Protein AF-A0A5D2Q3B0-F1 (afdb_monomer)

Organism: Gossypium tomentosum (NCBI:txid34277)

Structure (mmCIF, N/CA/C/O backbone):
data_AF-A0A5D2Q3B0-F1
#
_entry.id   AF-A0A5D2Q3B0-F1
#
loop_
_atom_site.group_PDB
_atom_site.id
_atom_site.type_symbol
_atom_site.label_atom_id
_atom_site.label_alt_id
_atom_site.label_comp_id
_atom_site.label_asym_id
_atom_site.label_entity_id
_atom_site.label_seq_id
_atom_site.pdbx_PDB_ins_code
_atom_site.Cartn_x
_atom_site.Cartn_y
_atom_site.Cartn_z
_atom_site.occupancy
_atom_site.B_iso_or_equiv
_atom_site.auth_seq_id
_atom_site.auth_comp_id
_atom_site.auth_asym_id
_atom_site.auth_atom_id
_atom_site.pdbx_PDB_model_num
ATOM 1 N N . MET A 1 1 ? -26.408 2.714 48.443 1.00 60.97 1 MET A N 1
ATOM 2 C CA . MET A 1 1 ? -26.076 3.692 47.370 1.00 60.97 1 MET A CA 1
ATOM 3 C C . MET A 1 1 ? -24.690 3.504 46.744 1.00 60.97 1 MET A C 1
ATOM 5 O O . MET A 1 1 ? -24.593 3.622 45.528 1.00 60.97 1 MET A O 1
ATOM 9 N N . LYS A 1 2 ? -23.632 3.195 47.514 1.00 69.25 2 LYS A N 1
ATOM 10 C CA . LYS A 1 2 ? -22.248 3.073 47.000 1.00 69.25 2 LYS A CA 1
ATOM 11 C C . LYS A 1 2 ? -22.042 1.965 45.947 1.00 69.25 2 LYS A C 1
ATOM 13 O O . LYS A 1 2 ? -21.325 2.173 44.977 1.00 69.25 2 LYS A O 1
ATOM 18 N N . GLU A 1 3 ? -22.724 0.831 46.082 1.00 72.94 3 GLU A N 1
ATOM 19 C CA . GLU A 1 3 ? -22.547 -0.334 45.197 1.00 72.94 3 GLU A CA 1
ATOM 20 C C . GLU A 1 3 ? -23.091 -0.118 43.769 1.00 72.94 3 GLU A C 1
ATOM 22 O O . GLU A 1 3 ? -22.446 -0.471 42.781 1.00 72.94 3 GLU A O 1
ATOM 27 N N . LYS A 1 4 ? -24.241 0.564 43.638 1.00 74.06 4 LYS A N 1
ATOM 28 C CA . LYS A 1 4 ? -24.816 0.935 42.330 1.00 74.06 4 LYS A CA 1
ATOM 29 C C . LYS A 1 4 ? -23.901 1.891 41.555 1.00 74.06 4 LYS A C 1
ATOM 31 O O . LYS A 1 4 ? -23.758 1.743 40.344 1.00 74.06 4 LYS A O 1
ATOM 36 N N . GLN A 1 5 ? -23.249 2.823 42.254 1.00 76.00 5 GLN A N 1
ATOM 37 C CA . GLN A 1 5 ? -22.285 3.754 41.657 1.00 76.00 5 GLN A CA 1
ATOM 38 C C . GLN A 1 5 ? -21.013 3.043 41.173 1.00 76.00 5 GLN A C 1
ATOM 40 O O . GLN A 1 5 ? -20.509 3.349 40.093 1.00 76.00 5 GLN A O 1
ATOM 45 N N . LEU A 1 6 ? -20.517 2.054 41.924 1.00 84.56 6 LEU A N 1
ATOM 46 C CA . LEU A 1 6 ? -19.352 1.261 41.521 1.00 84.56 6 LEU A CA 1
ATOM 47 C C . LEU A 1 6 ? -19.645 0.431 40.260 1.00 84.56 6 LEU A C 1
ATOM 49 O O . LEU A 1 6 ? -18.868 0.453 39.308 1.00 84.56 6 LEU A O 1
ATOM 53 N N . LYS A 1 7 ? -20.810 -0.228 40.209 1.00 83.50 7 LYS A N 1
ATOM 54 C CA . LYS A 1 7 ? -21.242 -1.025 39.050 1.00 83.50 7 LYS A CA 1
ATOM 55 C C . LYS A 1 7 ? -21.401 -0.178 37.782 1.00 83.50 7 LYS A C 1
ATOM 57 O O . LYS A 1 7 ? -21.050 -0.635 36.695 1.00 83.50 7 LYS A O 1
ATOM 62 N N . LEU A 1 8 ? -21.893 1.057 37.918 1.00 86.62 8 LEU A N 1
ATOM 63 C CA . LEU A 1 8 ? -22.000 2.007 36.809 1.00 86.62 8 LEU A CA 1
ATOM 64 C C . LEU A 1 8 ? -20.615 2.428 36.292 1.00 86.62 8 LEU A C 1
ATOM 66 O O . LEU A 1 8 ? -20.388 2.409 35.086 1.00 86.62 8 LEU A O 1
ATOM 70 N N . ARG A 1 9 ? -19.671 2.738 37.192 1.00 87.94 9 ARG A N 1
ATOM 71 C CA . ARG A 1 9 ? -18.293 3.117 36.829 1.00 87.94 9 ARG A CA 1
ATOM 72 C C . ARG A 1 9 ? -17.545 2.002 36.104 1.00 87.94 9 ARG A C 1
ATOM 74 O O . ARG A 1 9 ? -16.893 2.273 35.103 1.00 87.94 9 ARG A O 1
ATOM 81 N N . VAL A 1 10 ? -17.678 0.755 36.560 1.00 89.50 10 VAL A N 1
ATOM 82 C CA . VAL A 1 10 ? -17.048 -0.404 35.903 1.00 89.50 10 VAL A CA 1
ATOM 83 C C . VAL A 1 10 ? -17.604 -0.602 34.491 1.00 89.50 10 VAL A C 1
ATOM 85 O O . VAL A 1 10 ? -16.838 -0.776 33.546 1.00 89.50 10 VAL A O 1
ATOM 88 N N . ARG A 1 11 ? -18.930 -0.505 34.318 1.00 90.69 11 ARG A N 1
ATOM 89 C CA . ARG A 1 11 ? -19.568 -0.602 32.994 1.00 90.69 11 ARG A CA 1
ATOM 90 C C . ARG A 1 11 ? -19.152 0.534 32.062 1.00 90.69 11 ARG A C 1
ATOM 92 O O . ARG A 1 11 ? -18.863 0.274 30.900 1.00 90.69 11 ARG A O 1
ATOM 99 N N . LEU A 1 12 ? -19.091 1.764 32.573 1.00 90.88 12 LEU A N 1
ATOM 100 C CA . LEU A 1 12 ? -18.647 2.928 31.807 1.00 90.88 12 LEU A CA 1
ATOM 101 C C . LEU A 1 12 ? -17.181 2.784 31.380 1.00 90.88 12 LEU A C 1
ATOM 103 O O . LEU A 1 12 ? -16.858 3.051 30.229 1.00 90.88 12 LEU A O 1
ATOM 107 N N . SER A 1 13 ? -16.314 2.305 32.276 1.00 90.44 13 SER A N 1
ATOM 108 C CA . SER A 1 13 ? -14.899 2.057 31.981 1.00 90.44 13 SER A CA 1
ATOM 109 C C . SER A 1 13 ? -14.716 0.999 30.893 1.00 90.44 13 SER A C 1
ATOM 111 O O . SER A 1 13 ? -13.909 1.193 29.989 1.00 90.44 13 SER A O 1
ATOM 113 N N . LEU A 1 14 ? -15.481 -0.094 30.947 1.00 91.44 14 LEU A N 1
ATOM 114 C CA . LEU A 1 14 ? -15.475 -1.136 29.915 1.00 91.44 14 LEU A CA 1
ATOM 115 C C . LEU A 1 14 ? -15.924 -0.594 28.553 1.00 91.44 14 LEU A C 1
ATOM 117 O O . LEU A 1 14 ? -15.288 -0.867 27.538 1.00 91.44 14 LEU A O 1
ATOM 121 N N . LEU A 1 15 ? -16.986 0.215 28.535 1.00 91.94 15 LEU A N 1
ATOM 122 C CA . LEU A 1 15 ? -17.467 0.888 27.327 1.00 91.94 15 LEU A CA 1
ATOM 123 C C . LEU A 1 15 ? -16.407 1.824 26.743 1.00 91.94 15 LEU A C 1
ATOM 125 O O . LEU A 1 15 ? -16.125 1.754 25.549 1.00 91.94 15 LEU A O 1
ATOM 129 N N . LEU A 1 16 ? -15.772 2.644 27.585 1.00 92.88 16 LEU A N 1
ATOM 130 C CA . LEU A 1 16 ? -14.698 3.541 27.160 1.00 92.88 16 LEU A CA 1
ATOM 131 C C . LEU A 1 16 ? -13.522 2.764 26.559 1.00 92.88 16 LEU A C 1
ATOM 133 O O . LEU A 1 16 ? -12.966 3.172 25.544 1.00 92.88 16 LEU A O 1
ATOM 137 N N . GLN A 1 17 ? -13.172 1.625 27.156 1.00 93.44 17 GLN A N 1
ATOM 138 C CA . GLN A 1 17 ? -12.075 0.785 26.693 1.00 93.44 17 GLN A CA 1
ATOM 139 C C . GLN A 1 17 ? -12.382 0.119 25.345 1.00 93.44 17 GLN A C 1
ATOM 141 O O . GLN A 1 17 ? -11.506 0.071 24.483 1.00 93.44 17 GLN A O 1
ATOM 146 N N . MET A 1 18 ? -13.623 -0.326 25.119 1.00 94.00 18 MET A N 1
ATOM 147 C CA . MET A 1 18 ? -14.047 -0.838 23.810 1.00 94.00 18 MET A CA 1
ATOM 148 C C . MET A 1 18 ? -14.021 0.249 22.734 1.00 94.00 18 MET A C 1
ATOM 150 O O . MET A 1 18 ? -13.514 0.006 21.640 1.00 94.00 18 MET A O 1
ATOM 154 N N . VAL A 1 19 ? -14.504 1.454 23.051 1.00 93.38 19 VAL A N 1
ATOM 155 C CA . VAL A 1 19 ? -14.486 2.591 22.119 1.00 93.38 19 VAL A CA 1
ATOM 156 C C . VAL A 1 19 ? -13.051 2.983 21.771 1.00 93.38 19 VAL A C 1
ATOM 158 O O . VAL A 1 19 ? -12.736 3.134 20.594 1.00 93.38 19 VAL A O 1
ATOM 161 N N . LEU A 1 20 ? -12.163 3.080 22.764 1.00 93.06 20 LEU A N 1
ATOM 162 C CA . LEU A 1 20 ? -10.749 3.396 22.546 1.00 93.06 20 LEU A CA 1
ATOM 163 C C . LE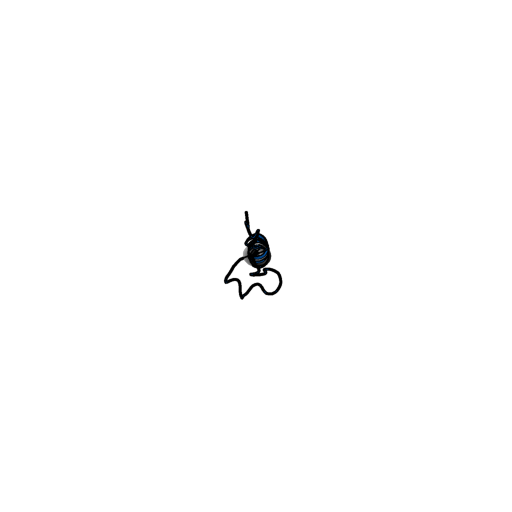U A 1 20 ? -10.040 2.321 21.706 1.00 93.06 20 LEU A C 1
ATOM 165 O O . LEU A 1 20 ? -9.191 2.629 20.872 1.00 93.06 20 LEU A O 1
ATOM 169 N N . ASN A 1 21 ? -10.376 1.047 21.920 1.00 92.88 21 ASN A N 1
ATOM 170 C CA . ASN A 1 21 ? -9.805 -0.043 21.139 1.00 92.88 21 ASN A CA 1
ATOM 171 C C . ASN A 1 21 ? -10.283 0.005 19.680 1.00 92.88 21 ASN A C 1
ATOM 173 O O . ASN A 1 21 ? -9.474 -0.113 18.762 1.00 92.88 21 ASN A O 1
ATOM 177 N N . ALA A 1 22 ? -11.576 0.249 19.458 1.00 92.56 22 ALA A N 1
ATOM 178 C CA . ALA A 1 22 ? -12.133 0.397 18.118 1.00 92.56 22 ALA A CA 1
ATOM 179 C C . ALA A 1 22 ? -11.505 1.587 17.376 1.00 92.56 22 ALA A C 1
ATOM 181 O O . ALA A 1 22 ? -11.055 1.433 16.242 1.00 92.56 22 ALA A O 1
ATOM 182 N N . THR A 1 23 ? -11.388 2.755 18.019 1.00 92.19 23 THR A N 1
ATOM 183 C CA . THR A 1 23 ? -10.755 3.932 17.401 1.00 92.19 23 THR A CA 1
ATOM 184 C C . THR A 1 23 ? -9.274 3.709 17.111 1.00 92.19 23 THR A C 1
ATOM 186 O O . THR A 1 23 ? -8.807 4.100 16.041 1.00 92.19 23 THR A O 1
ATOM 189 N N . ARG A 1 24 ? -8.540 3.011 17.991 1.00 93.19 24 ARG A N 1
ATOM 190 C CA . ARG A 1 24 ? -7.150 2.604 17.732 1.00 93.19 24 ARG A CA 1
ATOM 191 C C . ARG A 1 24 ? -7.043 1.705 16.496 1.00 93.19 24 ARG A C 1
ATOM 193 O O . ARG A 1 24 ? -6.171 1.947 15.666 1.00 93.19 24 ARG A O 1
ATOM 200 N N . MET A 1 25 ? -7.918 0.705 16.361 1.00 94.00 25 MET A N 1
ATOM 201 C CA . MET A 1 25 ? -7.926 -0.190 15.194 1.00 94.00 25 MET A CA 1
ATOM 202 C C . MET A 1 25 ? -8.299 0.536 13.897 1.00 94.00 25 MET A C 1
ATOM 204 O O . MET A 1 25 ? -7.715 0.276 12.848 1.00 94.00 25 MET A O 1
ATOM 208 N N . HIS A 1 26 ? -9.246 1.474 13.949 1.00 92.62 26 HIS A N 1
ATOM 209 C CA . HIS A 1 26 ? -9.586 2.289 12.783 1.00 92.62 26 HIS A CA 1
ATOM 210 C C . HIS A 1 26 ? -8.415 3.170 12.346 1.00 92.62 26 HIS A C 1
ATOM 212 O O . HIS A 1 26 ? -8.118 3.245 11.155 1.00 92.62 26 HIS A O 1
ATOM 218 N N . LEU A 1 27 ? -7.718 3.794 13.298 1.00 93.75 27 LEU A N 1
ATOM 219 C CA . LEU A 1 27 ? -6.566 4.635 12.996 1.00 93.75 27 LEU A CA 1
ATOM 220 C C . LEU A 1 27 ? -5.407 3.819 12.408 1.00 93.75 27 LEU A C 1
ATOM 222 O O . LEU A 1 27 ? -4.803 4.243 11.426 1.00 93.75 27 LEU A O 1
ATOM 226 N N . SER A 1 28 ? -5.125 2.631 12.954 1.00 93.19 28 SER A N 1
ATOM 227 C CA . SER A 1 28 ? -4.090 1.753 12.399 1.00 93.19 28 SER A CA 1
ATOM 228 C C . SER A 1 28 ? -4.444 1.261 10.994 1.00 93.19 28 SER A C 1
ATOM 230 O O . SER A 1 28 ? -3.575 1.236 10.125 1.00 93.19 28 SER A O 1
ATOM 232 N N . CYS A 1 29 ? -5.715 0.942 10.738 1.00 93.38 29 CYS A N 1
ATOM 233 C CA . CYS A 1 29 ? -6.194 0.572 9.407 1.00 93.38 29 CYS A CA 1
ATOM 234 C C . CYS A 1 29 ? -6.036 1.725 8.402 1.00 93.38 29 CYS A C 1
ATOM 236 O O . CYS A 1 29 ? -5.575 1.513 7.283 1.00 93.38 29 CYS A O 1
ATOM 238 N N . LEU A 1 30 ? -6.336 2.960 8.816 1.00 95.31 30 LEU A N 1
ATOM 239 C CA . LEU A 1 30 ? -6.191 4.146 7.970 1.00 95.31 30 LEU A CA 1
ATOM 240 C C . LEU A 1 30 ? -4.721 4.420 7.612 1.00 95.31 30 LEU A C 1
ATOM 242 O O . LEU A 1 30 ? -4.413 4.716 6.458 1.00 95.31 30 LEU A O 1
ATOM 246 N N . ILE A 1 31 ? -3.804 4.249 8.570 1.00 95.12 31 ILE A N 1
ATOM 247 C CA . ILE A 1 31 ? -2.355 4.343 8.328 1.00 95.12 31 ILE A CA 1
ATOM 248 C C . ILE A 1 31 ? -1.899 3.255 7.348 1.00 95.12 31 ILE A C 1
ATOM 250 O O . ILE A 1 31 ? -1.170 3.547 6.401 1.00 95.12 31 ILE A O 1
ATOM 254 N N . LEU A 1 32 ? -2.349 2.011 7.538 1.00 95.44 32 LEU A N 1
ATOM 255 C CA . LEU A 1 32 ? -2.005 0.903 6.648 1.00 95.44 32 LEU A CA 1
ATOM 256 C C . LEU A 1 32 ? -2.514 1.145 5.222 1.00 95.44 32 LEU A C 1
ATOM 258 O O . LEU A 1 32 ? -1.781 0.919 4.263 1.00 95.44 32 LEU A O 1
ATOM 262 N N . PHE A 1 33 ? -3.739 1.649 5.077 1.00 95.94 33 PHE A N 1
ATOM 263 C CA . PHE A 1 33 ? -4.322 1.983 3.781 1.00 95.94 33 PHE A CA 1
ATOM 264 C C . PHE A 1 33 ? -3.536 3.089 3.063 1.00 95.94 33 PHE A C 1
ATOM 266 O O . PHE A 1 33 ? -3.277 2.992 1.860 1.00 95.94 33 PHE A O 1
ATOM 273 N N . LEU A 1 34 ? -3.105 4.117 3.800 1.00 96.44 34 LEU A N 1
ATOM 274 C CA . LEU A 1 34 ? -2.268 5.185 3.261 1.00 96.44 34 LEU A CA 1
ATOM 275 C C . LEU A 1 34 ? -0.916 4.646 2.773 1.00 96.44 34 LEU A C 1
ATOM 277 O O . LEU A 1 34 ? -0.505 4.950 1.653 1.00 96.44 34 LEU A O 1
ATOM 281 N N . LEU A 1 35 ? -0.253 3.818 3.587 1.00 96.25 35 LEU A N 1
ATOM 282 C CA . LEU A 1 35 ? 1.015 3.180 3.226 1.00 96.25 35 LEU A CA 1
ATOM 283 C C . LEU A 1 35 ? 0.859 2.296 1.987 1.00 96.25 35 LEU A C 1
ATOM 285 O O . LEU A 1 35 ? 1.637 2.422 1.047 1.00 96.25 35 LEU A O 1
ATOM 289 N N . LEU A 1 36 ? -0.182 1.463 1.947 1.00 94.81 36 LEU A N 1
ATOM 290 C CA . LEU A 1 36 ? -0.471 0.592 0.811 1.00 94.81 36 LEU A CA 1
ATOM 291 C C . LEU A 1 36 ? -0.680 1.396 -0.478 1.00 94.81 36 LEU A C 1
ATOM 293 O O . LEU A 1 36 ? -0.111 1.064 -1.516 1.00 94.81 36 LEU A O 1
ATOM 297 N N . THR A 1 37 ? -1.457 2.478 -0.407 1.00 91.94 37 THR A N 1
ATOM 298 C CA . THR A 1 37 ? -1.726 3.350 -1.559 1.00 91.94 37 THR A CA 1
ATOM 299 C C . THR A 1 37 ? -0.447 4.024 -2.055 1.00 91.94 37 THR A C 1
ATOM 301 O O . THR A 1 37 ? -0.206 4.092 -3.263 1.00 91.94 37 THR A O 1
ATOM 304 N N . LEU A 1 38 ? 0.402 4.489 -1.134 1.00 91.94 38 LEU A N 1
ATOM 305 C CA . LEU A 1 38 ? 1.690 5.084 -1.471 1.00 91.94 38 LEU A CA 1
ATOM 306 C C . LEU A 1 38 ? 2.604 4.066 -2.164 1.00 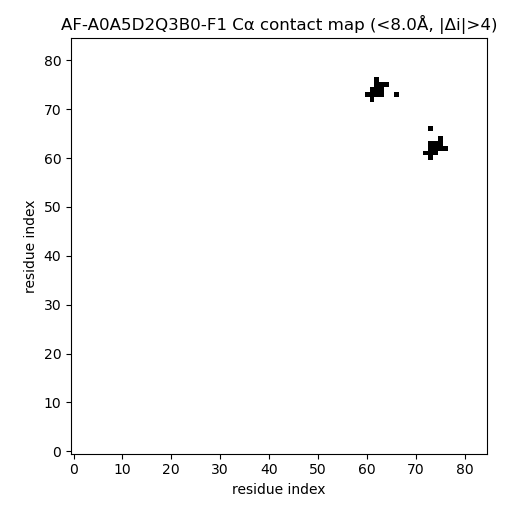91.94 38 LEU A C 1
ATOM 308 O O . LEU A 1 38 ? 3.134 4.363 -3.233 1.00 91.94 38 LEU A O 1
ATOM 312 N N . THR A 1 39 ? 2.742 2.862 -1.602 1.00 89.31 39 THR A N 1
ATOM 313 C CA . THR A 1 39 ? 3.554 1.781 -2.177 1.00 89.31 39 THR A CA 1
ATOM 314 C C . THR A 1 39 ? 3.045 1.354 -3.548 1.00 89.31 39 THR A C 1
ATOM 316 O O . THR A 1 39 ? 3.842 1.136 -4.457 1.00 89.31 39 THR A O 1
ATOM 319 N N . LEU A 1 40 ? 1.728 1.261 -3.740 1.00 88.81 40 LEU A N 1
ATOM 320 C CA . LEU A 1 40 ? 1.157 0.903 -5.035 1.00 88.81 40 LEU A CA 1
ATOM 321 C C . LEU A 1 40 ? 1.458 1.980 -6.084 1.00 88.81 40 LEU A C 1
ATOM 323 O O . LEU A 1 40 ? 1.890 1.658 -7.188 1.00 88.81 40 LEU A O 1
ATOM 327 N N . LYS A 1 41 ? 1.302 3.262 -5.730 1.00 86.44 41 LYS A N 1
ATOM 328 C CA . LYS A 1 41 ? 1.600 4.384 -6.629 1.00 86.44 41 LYS A CA 1
ATOM 329 C C . LYS A 1 41 ? 3.076 4.432 -7.013 1.00 86.44 41 LYS A C 1
ATOM 331 O O . LYS A 1 41 ? 3.383 4.614 -8.189 1.00 86.44 41 LYS A O 1
ATOM 336 N N . THR A 1 42 ? 3.988 4.266 -6.053 1.00 80.50 42 THR A N 1
ATOM 337 C CA . THR A 1 42 ? 5.429 4.250 -6.343 1.00 80.50 42 THR A CA 1
ATOM 338 C C . THR A 1 42 ? 5.797 3.048 -7.197 1.00 80.50 42 THR A C 1
ATOM 340 O O . THR A 1 42 ? 6.493 3.213 -8.191 1.00 80.50 42 THR A O 1
ATOM 343 N N . THR A 1 43 ? 5.278 1.863 -6.875 1.00 79.88 43 THR A N 1
ATOM 344 C CA . THR A 1 43 ? 5.517 0.640 -7.648 1.00 79.88 43 THR A CA 1
ATOM 345 C C . THR A 1 43 ? 5.030 0.810 -9.083 1.00 79.88 43 THR A C 1
ATOM 347 O O . THR A 1 43 ? 5.816 0.623 -10.001 1.00 79.88 43 THR A O 1
ATOM 350 N N . LEU A 1 44 ? 3.793 1.270 -9.303 1.00 78.56 44 LEU A N 1
ATOM 351 C CA . LEU A 1 44 ? 3.273 1.560 -10.645 1.00 78.56 44 LEU A CA 1
ATOM 352 C C . LEU A 1 44 ? 4.112 2.611 -11.385 1.00 78.56 44 LEU A C 1
ATOM 354 O O . LEU A 1 44 ? 4.389 2.447 -12.570 1.00 78.56 44 LEU A O 1
ATOM 358 N N . HIS A 1 45 ? 4.561 3.660 -10.692 1.00 72.38 45 HIS A N 1
ATOM 359 C CA . HIS A 1 45 ? 5.446 4.664 -11.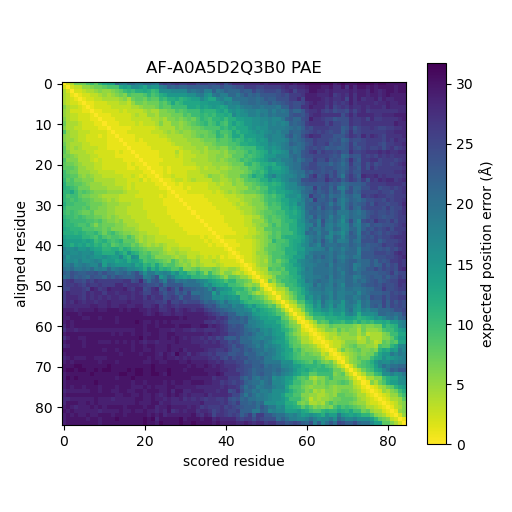277 1.00 72.38 45 HIS A CA 1
ATOM 360 C C . HIS A 1 45 ? 6.783 4.052 -11.721 1.00 72.38 45 HIS A C 1
ATOM 362 O O . HIS A 1 45 ? 7.223 4.299 -12.839 1.00 72.38 45 HIS A O 1
ATOM 368 N N . TYR A 1 46 ? 7.406 3.205 -10.896 1.00 68.06 46 TYR A N 1
ATOM 369 C CA . TYR A 1 46 ? 8.616 2.471 -11.273 1.00 68.06 46 TYR A CA 1
ATOM 370 C C . TYR A 1 46 ? 8.356 1.485 -12.418 1.00 68.06 46 TYR A C 1
ATOM 372 O O . TYR A 1 46 ? 9.135 1.452 -13.363 1.00 68.06 46 TYR A O 1
ATOM 380 N N . PHE A 1 47 ? 7.248 0.745 -12.402 1.00 70.62 47 PHE A N 1
ATOM 381 C CA . PHE A 1 47 ? 6.865 -0.155 -13.494 1.00 70.62 47 PHE A CA 1
ATOM 382 C C . PHE A 1 47 ? 6.593 0.575 -14.809 1.00 70.62 47 PHE A C 1
ATOM 384 O O . PHE A 1 47 ? 6.792 -0.018 -15.859 1.00 70.62 47 PHE A O 1
ATOM 391 N N . HIS A 1 48 ? 6.165 1.836 -14.783 1.00 61.34 48 HIS A N 1
ATOM 392 C CA . HIS A 1 48 ? 6.028 2.644 -15.993 1.00 61.34 48 HIS A CA 1
ATOM 393 C C . HIS A 1 48 ? 7.373 3.246 -16.429 1.00 61.34 48 HIS A C 1
ATOM 395 O O . HIS A 1 48 ? 7.701 3.261 -17.611 1.00 61.34 48 HIS A O 1
ATOM 401 N N . TYR A 1 49 ? 8.182 3.713 -15.477 1.00 59.44 49 TYR A N 1
ATOM 402 C CA . TYR A 1 49 ? 9.437 4.415 -15.748 1.00 59.44 49 TYR A CA 1
ATOM 403 C C . TYR A 1 49 ? 10.579 3.478 -16.177 1.00 59.44 49 TYR A C 1
ATOM 405 O O . TYR A 1 49 ? 11.328 3.805 -17.094 1.00 59.44 49 TYR A O 1
ATOM 413 N N . ILE A 1 50 ? 10.695 2.293 -15.567 1.00 56.34 50 ILE A N 1
ATOM 414 C CA . ILE A 1 50 ? 11.747 1.299 -15.844 1.00 56.34 50 ILE A CA 1
ATOM 415 C C 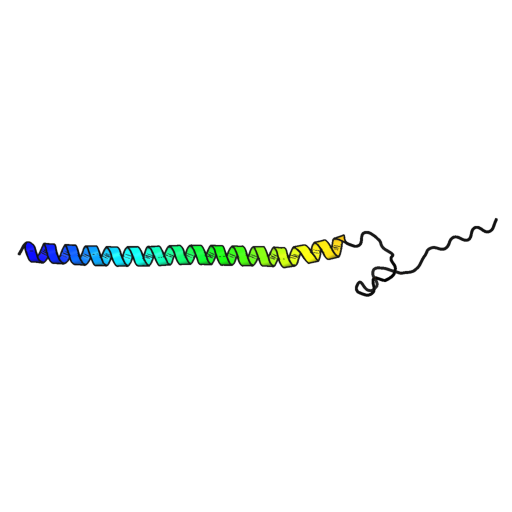. ILE A 1 50 ? 11.721 0.803 -17.302 1.00 56.34 50 ILE A C 1
ATOM 417 O O . ILE A 1 50 ? 12.756 0.905 -17.960 1.00 56.34 50 ILE A O 1
ATOM 421 N N . PRO A 1 51 ? 10.599 0.326 -17.876 1.00 54.78 51 PRO A N 1
ATOM 422 C CA . PRO A 1 51 ? 10.565 -0.077 -19.278 1.00 54.78 51 PRO A CA 1
ATOM 423 C C . PRO A 1 51 ? 10.693 1.112 -20.233 1.00 54.78 51 PRO A C 1
ATOM 425 O O . PRO A 1 51 ? 11.244 0.930 -21.310 1.00 54.78 51 PRO A O 1
ATOM 428 N N . PHE A 1 52 ? 10.261 2.327 -19.868 1.00 51.28 52 PHE A N 1
ATOM 429 C CA . PHE A 1 52 ? 10.419 3.504 -20.736 1.00 51.28 52 PHE A CA 1
ATOM 430 C C . PHE A 1 52 ? 11.886 3.956 -20.834 1.00 51.28 52 PHE A C 1
ATOM 432 O O . PHE A 1 52 ? 12.376 4.260 -21.922 1.00 51.28 52 PHE A O 1
ATOM 439 N N . HIS A 1 53 ? 12.623 3.926 -19.719 1.00 51.06 53 HIS A N 1
ATOM 440 C CA . HIS A 1 53 ? 14.057 4.228 -19.703 1.00 51.06 53 HIS A CA 1
ATOM 441 C C . HIS A 1 53 ? 14.927 3.079 -20.227 1.00 51.06 53 HIS A C 1
ATOM 443 O O . HIS A 1 53 ? 15.945 3.339 -20.868 1.00 51.06 53 HIS A O 1
ATOM 449 N N . LEU A 1 54 ? 14.539 1.817 -20.022 1.00 50.28 54 LEU A N 1
ATOM 450 C CA . LEU A 1 54 ? 15.221 0.678 -20.643 1.00 50.28 54 LEU A CA 1
ATOM 451 C C . LEU A 1 54 ? 14.981 0.659 -22.158 1.00 50.28 54 LEU A C 1
ATOM 453 O O . LEU A 1 54 ? 15.941 0.580 -22.916 1.00 50.28 54 LEU A O 1
ATOM 457 N N . LYS A 1 55 ? 13.743 0.843 -22.633 1.00 49.19 55 LYS A N 1
ATOM 458 C CA . LYS A 1 55 ? 13.441 0.866 -24.075 1.00 49.19 55 LYS A CA 1
ATOM 459 C C . LYS A 1 55 ? 14.138 2.022 -24.805 1.00 49.19 55 LYS A C 1
ATOM 461 O O . LYS A 1 55 ? 14.596 1.832 -25.923 1.00 49.19 55 LYS A O 1
ATOM 466 N N . SER A 1 56 ? 14.299 3.178 -24.155 1.00 49.44 56 SER A N 1
ATOM 467 C CA . SER A 1 56 ? 15.071 4.315 -24.687 1.00 49.44 56 SER A CA 1
ATOM 468 C C . SER A 1 56 ? 16.596 4.090 -24.657 1.00 49.44 56 SER A C 1
ATOM 470 O O . SER A 1 56 ? 17.307 4.526 -25.558 1.00 49.44 56 SER A O 1
ATOM 472 N N . SER A 1 57 ? 17.124 3.368 -23.661 1.00 53.41 57 SER A N 1
ATOM 473 C CA . SER A 1 57 ? 18.576 3.145 -23.513 1.00 53.41 57 SER A CA 1
ATOM 474 C C . SER A 1 57 ? 19.124 1.910 -24.237 1.00 53.41 57 SER A C 1
ATOM 476 O O . SER A 1 57 ? 20.346 1.765 -24.342 1.00 53.41 57 SER A O 1
ATOM 478 N N . HIS A 1 58 ? 18.257 1.036 -24.758 1.00 54.53 58 HIS A N 1
ATOM 479 C CA . HIS A 1 58 ? 18.665 -0.207 -25.418 1.00 54.53 58 HIS A CA 1
ATOM 480 C C . HIS A 1 58 ? 19.195 -0.033 -26.851 1.00 54.53 58 HIS A C 1
ATOM 482 O O . HIS A 1 58 ? 19.840 -0.948 -27.359 1.00 54.53 58 HIS A O 1
ATOM 488 N N . MET A 1 59 ? 19.025 1.132 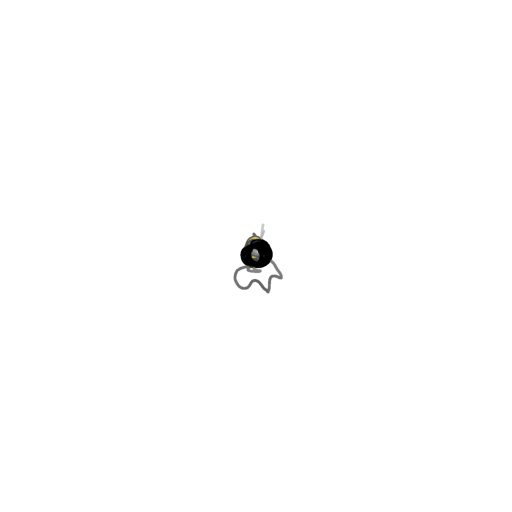-27.482 1.00 56.62 59 MET A N 1
ATOM 489 C CA . MET A 1 59 ? 19.574 1.407 -28.816 1.00 56.62 59 MET A CA 1
ATOM 490 C C . MET A 1 59 ? 20.517 2.602 -28.797 1.00 56.62 59 MET A C 1
ATOM 492 O O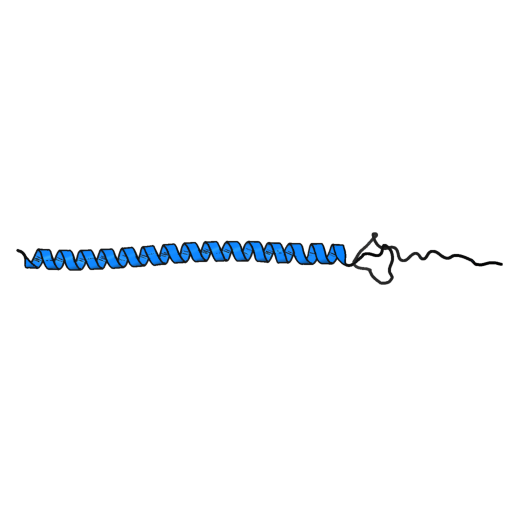 . MET A 1 59 ? 20.147 3.745 -29.029 1.00 56.62 59 MET A O 1
ATOM 496 N N . LYS A 1 60 ? 21.792 2.302 -28.542 1.00 65.62 60 LYS A N 1
ATOM 497 C CA . LYS A 1 60 ? 22.917 3.240 -28.702 1.00 65.62 60 LYS A CA 1
ATOM 498 C C . LYS A 1 60 ? 23.443 3.298 -30.144 1.00 65.62 60 LYS A C 1
ATOM 500 O O . LYS A 1 60 ? 24.465 3.931 -30.395 1.00 65.62 60 LYS A O 1
ATOM 505 N N . LEU A 1 61 ? 22.787 2.604 -31.074 1.00 59.34 61 LEU A N 1
ATOM 506 C CA . LEU A 1 61 ? 23.171 2.499 -32.477 1.00 59.34 61 LEU A CA 1
ATOM 507 C C . LEU A 1 61 ? 22.059 3.084 -33.344 1.00 59.34 61 LEU A C 1
ATOM 509 O O . LEU A 1 61 ? 20.890 2.773 -33.153 1.00 59.34 61 LEU A O 1
ATOM 513 N N . SER A 1 62 ? 22.437 3.905 -34.320 1.00 63.81 62 SER A N 1
ATOM 514 C CA . SER A 1 62 ? 21.512 4.474 -35.306 1.00 63.81 62 SER A CA 1
ATOM 515 C C . SER A 1 62 ? 21.183 3.511 -36.457 1.00 63.81 62 SER A C 1
ATOM 517 O O . SER A 1 62 ? 20.411 3.864 -37.349 1.00 63.81 62 SER A O 1
ATOM 519 N N . ARG A 1 63 ? 21.800 2.315 -36.481 1.00 64.62 63 ARG A N 1
ATOM 520 C CA . ARG A 1 63 ? 21.664 1.301 -37.540 1.00 64.62 63 ARG A CA 1
ATOM 521 C C . ARG A 1 63 ? 21.822 -0.114 -37.002 1.00 64.62 63 ARG A C 1
ATOM 523 O O . ARG A 1 63 ? 22.804 -0.406 -36.321 1.00 64.62 63 ARG A O 1
ATOM 530 N N . SER A 1 64 ? 20.918 -0.988 -37.410 1.00 69.69 64 SER A N 1
ATOM 531 C CA . SER A 1 64 ? 20.926 -2.423 -37.122 1.00 69.69 64 SER A CA 1
ATOM 532 C C . SER A 1 64 ? 19.960 -3.141 -38.074 1.00 69.69 64 SER A C 1
ATOM 534 O O . SER A 1 64 ? 19.203 -2.504 -38.809 1.00 69.69 64 SER A O 1
ATOM 536 N N . ILE A 1 65 ? 20.045 -4.473 -38.129 1.00 67.00 65 ILE A N 1
ATOM 537 C CA . ILE A 1 65 ? 19.236 -5.339 -39.000 1.00 67.00 65 ILE A CA 1
ATOM 538 C C . ILE A 1 65 ? 18.278 -6.139 -38.110 1.00 67.00 65 ILE A C 1
ATOM 540 O O . ILE A 1 65 ? 18.729 -6.754 -37.149 1.00 67.00 65 ILE A O 1
ATOM 544 N N . GLY A 1 66 ? 16.985 -6.169 -38.452 1.00 67.00 66 GLY A N 1
ATOM 545 C CA . GLY A 1 66 ? 15.973 -6.980 -37.753 1.00 67.00 66 GLY A CA 1
ATOM 546 C C . GLY A 1 66 ? 15.125 -6.246 -36.705 1.00 67.00 66 GLY A C 1
ATOM 547 O O . GLY A 1 66 ? 14.206 -6.847 -36.159 1.00 67.00 66 GLY A O 1
ATOM 548 N N . ASP A 1 67 ? 15.355 -4.952 -36.472 1.00 66.69 67 ASP A N 1
ATOM 549 C CA . ASP A 1 67 ? 14.614 -4.133 -35.496 1.00 66.69 67 ASP A CA 1
ATOM 550 C C . ASP A 1 67 ? 13.286 -3.581 -36.044 1.00 66.69 67 ASP A C 1
ATOM 552 O O . ASP A 1 67 ? 13.044 -2.374 -36.107 1.00 66.69 67 ASP A O 1
ATOM 556 N N . MET A 1 68 ? 12.413 -4.491 -36.472 1.00 60.53 68 MET A N 1
ATOM 557 C CA . MET A 1 68 ? 11.153 -4.165 -37.151 1.00 60.53 68 MET A CA 1
ATOM 558 C C . MET A 1 68 ? 10.156 -3.412 -36.250 1.00 60.53 68 MET A C 1
ATOM 560 O O . MET A 1 68 ? 9.374 -2.601 -36.741 1.00 60.53 68 MET A O 1
ATOM 564 N N . ASP A 1 69 ? 10.239 -3.624 -34.932 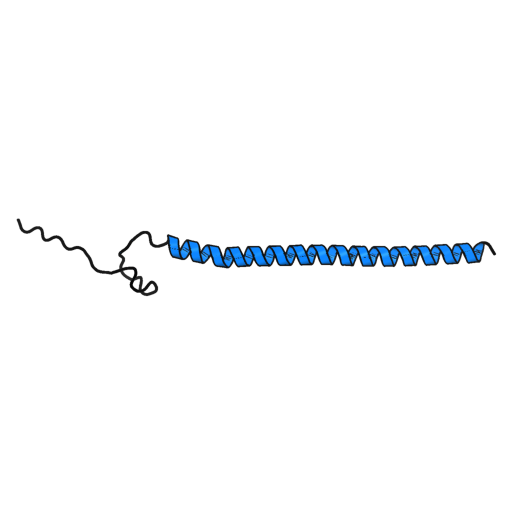1.00 65.00 69 ASP A N 1
ATOM 565 C CA . ASP A 1 69 ? 9.336 -3.046 -33.925 1.00 65.00 69 ASP A CA 1
ATOM 566 C C . ASP A 1 69 ? 9.658 -1.586 -33.559 1.00 65.00 69 ASP A C 1
ATOM 568 O O . ASP A 1 69 ? 8.936 -0.971 -32.768 1.00 65.00 69 ASP A O 1
ATOM 572 N N . VAL A 1 70 ? 10.762 -1.035 -34.082 1.00 59.31 70 VAL A N 1
ATOM 573 C CA . 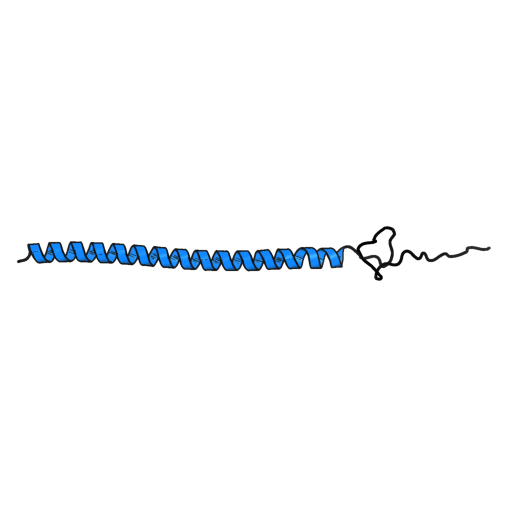VAL A 1 70 ? 11.286 0.276 -33.665 1.00 59.31 70 VAL A CA 1
ATOM 574 C C . VAL A 1 70 ? 11.028 1.386 -34.683 1.00 59.31 70 VAL A C 1
ATOM 576 O O . VAL A 1 70 ? 11.054 2.532 -34.261 1.00 59.31 70 VAL A O 1
ATOM 579 N N . GLY A 1 71 ? 10.691 1.064 -35.943 1.00 55.72 71 GLY A N 1
ATOM 580 C CA . GLY A 1 71 ? 10.150 1.970 -36.980 1.00 55.72 71 GLY A CA 1
ATOM 581 C C . GLY A 1 71 ? 10.890 3.304 -37.226 1.00 55.72 71 GLY A C 1
ATOM 582 O O . GLY A 1 71 ? 11.044 4.105 -36.324 1.00 55.72 71 GLY A O 1
ATOM 583 N N . GLU A 1 72 ? 11.289 3.603 -38.469 1.00 53.59 72 GLU A N 1
ATOM 584 C CA . GLU A 1 72 ? 11.877 4.881 -38.970 1.00 53.59 72 GLU A CA 1
ATOM 585 C C . GLU A 1 72 ? 13.134 5.466 -38.271 1.00 53.59 72 GLU A C 1
ATOM 587 O O . GLU A 1 72 ? 13.900 6.178 -38.918 1.00 53.59 72 GLU A O 1
ATOM 592 N N . PHE A 1 73 ? 13.426 5.142 -37.009 1.00 54.62 73 PHE A N 1
ATOM 593 C CA . PHE A 1 73 ? 14.573 5.661 -36.252 1.00 54.62 73 PHE A CA 1
ATOM 594 C C . PHE A 1 73 ? 15.873 4.881 -36.489 1.00 54.62 73 PHE A C 1
ATOM 596 O O . PHE A 1 73 ? 16.959 5.400 -36.225 1.00 54.62 73 PHE A O 1
ATOM 603 N N . ILE A 1 74 ? 15.779 3.647 -36.994 1.00 56.84 74 ILE A N 1
ATOM 604 C CA . ILE A 1 74 ? 16.919 2.769 -37.269 1.00 56.84 74 ILE A CA 1
ATOM 605 C C . ILE A 1 74 ? 16.840 2.304 -38.709 1.00 56.84 74 ILE A C 1
ATOM 607 O O . ILE A 1 74 ? 15.898 1.633 -39.125 1.00 56.84 74 ILE A O 1
ATOM 611 N N . VAL A 1 7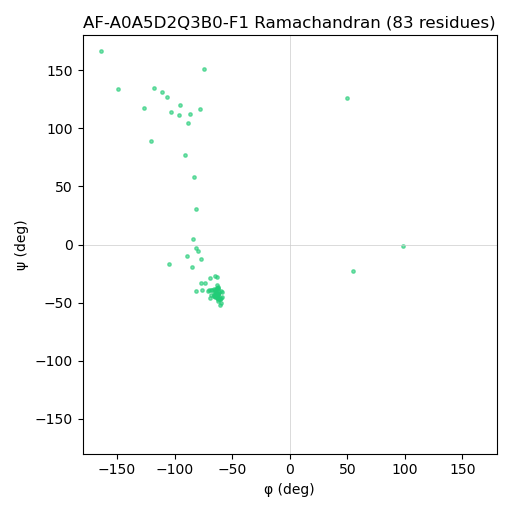5 ? 17.857 2.683 -39.474 1.00 61.72 75 VAL A N 1
ATOM 612 C CA . VAL A 1 75 ? 17.878 2.479 -40.918 1.00 61.72 75 VAL A CA 1
ATOM 613 C C . VAL A 1 75 ? 18.850 1.342 -41.255 1.00 61.72 75 VAL A C 1
ATOM 615 O O . VAL A 1 75 ? 20.026 1.436 -40.892 1.00 61.72 75 VAL A O 1
ATOM 618 N N . PRO A 1 76 ? 18.435 0.300 -42.001 1.00 63.41 76 PRO A N 1
ATOM 619 C CA . PRO A 1 76 ? 19.301 -0.818 -42.385 1.00 63.41 76 PRO A CA 1
ATOM 620 C C . PRO A 1 76 ? 20.184 -0.482 -43.604 1.00 63.41 76 PRO A C 1
ATOM 622 O O . PRO A 1 76 ? 20.494 -1.352 -44.412 1.00 63.41 76 PRO A O 1
ATOM 625 N N . VAL A 1 77 ? 20.561 0.790 -43.785 1.00 72.56 77 VAL A N 1
ATOM 626 C CA . VAL A 1 77 ? 21.342 1.249 -44.944 1.00 72.56 77 VAL A CA 1
ATOM 627 C C . VAL A 1 77 ? 22.830 1.286 -44.571 1.00 72.56 77 VAL A C 1
ATOM 629 O O . VAL A 1 77 ? 23.236 2.121 -43.753 1.00 72.56 77 VAL A O 1
ATOM 632 N N . PRO A 1 78 ? 23.666 0.400 -45.144 1.00 69.38 78 PRO A N 1
ATOM 633 C CA . PRO A 1 78 ? 25.102 0.402 -44.898 1.00 69.38 78 PRO A CA 1
ATOM 634 C C . PRO A 1 78 ? 25.791 1.558 -45.636 1.00 69.38 78 PRO A C 1
ATOM 636 O O . PRO A 1 78 ? 25.372 1.968 -46.716 1.00 69.38 78 PRO A O 1
ATOM 639 N N . TYR A 1 79 ? 26.907 2.047 -45.089 1.00 70.88 79 TYR A N 1
ATOM 640 C CA . TYR A 1 79 ? 27.849 2.853 -45.867 1.00 70.88 79 TYR A CA 1
ATOM 641 C C . TYR A 1 79 ? 28.822 1.920 -46.583 1.00 70.88 79 TYR A C 1
ATOM 643 O O . TYR A 1 79 ? 29.642 1.268 -45.939 1.00 70.88 79 TYR A O 1
ATOM 651 N N . VAL A 1 80 ? 28.740 1.864 -47.910 1.00 78.75 80 VAL A N 1
ATOM 652 C CA . VAL A 1 80 ? 29.662 1.077 -48.735 1.00 78.75 80 VAL A CA 1
ATOM 653 C C . VAL A 1 80 ? 30.784 1.990 -49.217 1.00 78.75 80 VAL A C 1
ATOM 655 O O . VAL A 1 80 ? 30.532 2.984 -49.897 1.00 78.75 80 VAL A O 1
ATOM 658 N N . ARG A 1 81 ? 32.032 1.664 -48.866 1.00 76.06 81 ARG A N 1
ATOM 659 C CA . ARG A 1 81 ? 33.220 2.322 -49.422 1.00 76.06 81 ARG A CA 1
ATOM 660 C C . ARG A 1 81 ? 33.843 1.399 -50.463 1.00 76.06 81 ARG A C 1
ATOM 662 O O . ARG A 1 81 ? 34.335 0.331 -50.112 1.00 76.06 81 ARG A O 1
ATOM 669 N N . ASN A 1 82 ? 33.832 1.817 -51.726 1.00 71.56 82 ASN A N 1
ATOM 670 C CA . ASN A 1 82 ? 34.549 1.111 -52.783 1.00 71.56 82 ASN A CA 1
ATOM 671 C C . ASN A 1 82 ? 36.038 1.454 -52.698 1.00 71.56 82 ASN A C 1
ATOM 673 O O . ASN A 1 82 ? 36.425 2.606 -52.886 1.00 71.56 82 ASN A O 1
ATOM 677 N N . TYR A 1 83 ? 36.866 0.450 -52.426 1.00 64.94 83 TYR A N 1
ATOM 678 C CA . TYR A 1 83 ? 38.315 0.530 -52.579 1.00 64.94 83 TYR A CA 1
ATOM 679 C C . TYR A 1 83 ? 38.667 0.056 -53.991 1.00 64.94 83 TYR A C 1
ATOM 681 O O . TYR A 1 83 ? 39.059 -1.089 -54.187 1.00 64.94 83 TYR A O 1
ATOM 689 N N . LEU A 1 84 ? 38.447 0.916 -54.986 1.00 63.59 84 LEU A N 1
ATOM 690 C CA . LEU A 1 84 ? 39.061 0.737 -56.299 1.00 63.59 84 LEU A CA 1
ATOM 691 C C . LEU A 1 84 ? 40.421 1.437 -56.242 1.00 63.59 84 LEU A C 1
ATOM 693 O O . LEU A 1 84 ? 40.480 2.665 -56.188 1.00 63.59 84 LEU A O 1
ATOM 697 N N . SER A 1 85 ? 41.474 0.626 -56.133 1.00 53.78 85 SER A N 1
ATOM 698 C CA . SER A 1 85 ? 42.870 1.003 -56.376 1.00 53.78 85 SER A CA 1
ATOM 699 C C . SER A 1 85 ? 43.116 1.242 -57.857 1.00 53.78 85 SER A C 1
ATOM 701 O O . SER A 1 85 ? 42.637 0.383 -58.635 1.00 53.78 85 SER A O 1
#

Radius of gyration: 34.42 Å; Cα contacts (8 Å, |Δi|>4): 13; chains: 1; bounding box: 69×13×104 Å

pLDDT: mean 75.73, std 15.52, range [49.19, 96.44]

Mean predicted aligned error: 16.18 Å

Solvent-accessible surface area (backbone atoms only — not comparable to full-atom values): 5212 Å² total; per-residue (Å²): 115,71,66,64,56,52,55,50,50,53,53,50,51,52,52,52,50,51,52,53,50,52,52,50,52,51,53,53,50,53,53,50,51,52,52,51,52,51,52,50,52,51,49,52,50,47,66,54,47,52,57,55,54,47,66,63,63,71,59,90,57,66,56,57,83,85,65,73,92,66,60,93,70,53,48,77,72,80,88,83,80,85,85,80,128

Foldseek 3Di:
DVVVVVVVVVVVVVVVVVVVVVVVVVVVVVVVVVVVVVVVVVVVVCVVVVCVVCVVPVDPDQEDPPPPVPPPSYDPDDDDDDPDD

Secondary structure (DSSP, 8-state):
-HHHHHHHHHHHHHHHHHHHHHHHHHHHHHHHHHHHHHHHHHHHHHHHHHHHHHHHHS---S--SS-TTS-SSS-----------

Sequence (85 aa):
MKEKQLKLRVRLSLLLQMVLNATRMHLSCLILFLLLTLTLKTTLHYFHYIPFHLKSSHMKLSRSIGDMDVGEFIVPVPYVRNYLS